Protein AF-A0A377LUH1-F1 (afdb_monomer)

Radius of gyration: 14.15 Å; Cα contacts (8 Å, |Δi|>4): 157; chains: 1; bounding box: 33×34×39 Å

Organism: Enterobacter cloacae (NCBI:txid550)

Structure (mmCIF, N/CA/C/O backbone):
data_AF-A0A377LUH1-F1
#
_entry.id   AF-A0A377LUH1-F1
#
loop_
_atom_site.group_PDB
_atom_site.id
_atom_site.type_symbol
_atom_site.label_atom_id
_atom_site.label_alt_id
_atom_site.label_comp_id
_atom_site.label_asym_id
_atom_site.label_entity_id
_atom_site.label_seq_id
_atom_site.pdbx_PDB_ins_code
_atom_site.Cartn_x
_atom_site.Cartn_y
_atom_site.Cartn_z
_atom_site.occupancy
_atom_site.B_iso_or_equiv
_atom_site.auth_seq_id
_atom_site.auth_comp_id
_atom_site.auth_asym_id
_atom_site.auth_atom_id
_atom_site.pdbx_PDB_model_num
ATOM 1 N N . MET A 1 1 ? 18.093 1.876 -8.374 1.00 45.31 1 MET A N 1
ATOM 2 C CA . MET A 1 1 ? 16.785 2.394 -8.830 1.00 45.31 1 MET A CA 1
ATOM 3 C C . MET A 1 1 ? 15.750 2.133 -7.741 1.00 45.31 1 MET A C 1
ATOM 5 O O . MET A 1 1 ? 15.310 1.004 -7.613 1.00 45.31 1 MET A O 1
ATOM 9 N N . GLY A 1 2 ? 15.453 3.128 -6.904 1.00 47.16 2 GLY A N 1
ATOM 10 C CA . GLY A 1 2 ? 14.548 3.013 -5.742 1.00 47.16 2 GLY A CA 1
ATOM 11 C C . GLY A 1 2 ? 13.393 4.036 -5.708 1.00 47.16 2 GLY A C 1
ATOM 12 O O . GLY A 1 2 ? 12.335 3.696 -5.199 1.00 47.16 2 GLY A O 1
ATOM 13 N N . PRO A 1 3 ? 13.521 5.244 -6.301 1.00 53.16 3 PRO A N 1
ATOM 14 C CA . PRO A 1 3 ? 12.412 6.214 -6.388 1.00 53.16 3 PRO A CA 1
ATOM 15 C C . PRO A 1 3 ? 11.512 6.059 -7.627 1.00 53.16 3 PRO A C 1
ATOM 17 O O . PRO A 1 3 ? 10.375 6.524 -7.633 1.00 53.16 3 PRO A O 1
ATOM 20 N N . ALA A 1 4 ? 12.020 5.431 -8.694 1.00 63.03 4 ALA A N 1
ATOM 21 C CA . ALA A 1 4 ? 11.375 5.431 -10.011 1.00 63.03 4 ALA A CA 1
ATOM 22 C C . ALA A 1 4 ? 10.105 4.564 -10.093 1.00 63.03 4 ALA A C 1
ATOM 24 O O . ALA A 1 4 ? 9.322 4.746 -11.014 1.00 63.03 4 ALA A O 1
ATOM 25 N N . THR A 1 5 ? 9.887 3.643 -9.152 1.00 74.75 5 THR A N 1
ATOM 26 C CA . THR A 1 5 ? 8.683 2.793 -9.081 1.00 74.75 5 THR A CA 1
ATOM 27 C C . THR A 1 5 ? 7.551 3.450 -8.295 1.00 74.75 5 THR A C 1
ATOM 29 O O . THR A 1 5 ? 6.384 3.298 -8.649 1.00 74.75 5 THR A O 1
ATOM 32 N N . CYS A 1 6 ? 7.885 4.228 -7.259 1.00 80.88 6 CYS A N 1
ATOM 33 C CA . CYS A 1 6 ? 6.900 4.866 -6.385 1.00 80.88 6 CYS A CA 1
ATOM 34 C C . CYS A 1 6 ? 6.073 5.911 -7.140 1.00 80.88 6 CYS A C 1
ATOM 36 O O . CYS A 1 6 ? 4.850 5.926 -7.034 1.00 80.88 6 CYS A O 1
ATOM 38 N N . VAL A 1 7 ? 6.738 6.768 -7.925 1.00 85.81 7 VAL A N 1
ATOM 39 C CA . VAL A 1 7 ? 6.088 7.898 -8.610 1.00 85.81 7 VAL A CA 1
ATOM 40 C C . VAL A 1 7 ? 5.051 7.437 -9.644 1.00 85.81 7 VAL A C 1
ATOM 42 O O . VAL A 1 7 ? 3.917 7.909 -9.565 1.00 85.81 7 VAL A O 1
ATOM 45 N N . PRO A 1 8 ? 5.352 6.507 -10.570 1.00 88.19 8 PRO A N 1
ATOM 46 C CA . PRO A 1 8 ? 4.380 6.089 -11.574 1.00 88.19 8 PRO A CA 1
ATOM 47 C C . PRO A 1 8 ? 3.210 5.304 -10.979 1.00 88.19 8 PRO A C 1
ATOM 49 O O . PRO A 1 8 ? 2.066 5.519 -11.377 1.00 88.19 8 PRO A O 1
ATOM 52 N N . LEU A 1 9 ? 3.472 4.437 -9.991 1.00 88.56 9 LEU A N 1
ATOM 53 C CA . LEU A 1 9 ? 2.416 3.690 -9.306 1.00 88.56 9 LEU A CA 1
ATOM 54 C C . LEU A 1 9 ? 1.493 4.633 -8.521 1.00 88.56 9 LEU A C 1
ATOM 56 O O . LEU A 1 9 ? 0.272 4.507 -8.596 1.00 88.56 9 LEU A O 1
ATOM 60 N N . TYR A 1 10 ? 2.066 5.626 -7.831 1.00 91.50 10 TYR A N 1
ATOM 61 C CA . TYR A 1 10 ? 1.297 6.678 -7.170 1.00 91.50 10 TYR A CA 1
ATOM 62 C C . TYR A 1 10 ? 0.449 7.473 -8.163 1.00 91.50 10 TYR A C 1
ATOM 64 O O . TYR A 1 10 ? -0.741 7.639 -7.930 1.00 91.50 10 TYR A O 1
ATOM 72 N N . GLN A 1 11 ? 1.023 7.935 -9.278 1.00 91.81 11 GLN A N 1
ATOM 73 C CA . GLN A 1 11 ? 0.292 8.720 -10.277 1.00 91.81 11 GLN A CA 1
ATOM 74 C C . GLN A 1 11 ? -0.884 7.940 -10.880 1.00 91.81 11 GLN A C 1
ATOM 76 O O . GLN A 1 11 ? -1.979 8.488 -10.985 1.00 91.81 11 GLN A O 1
ATOM 81 N N . GLN A 1 12 ? -0.683 6.662 -11.220 1.00 91.75 12 GLN A N 1
ATOM 82 C CA . GLN A 1 12 ? -1.742 5.800 -11.758 1.00 91.75 12 GLN A CA 1
ATOM 83 C C . GLN A 1 12 ? -2.865 5.580 -10.743 1.00 91.75 12 GLN A C 1
ATOM 85 O O . GLN A 1 12 ? -4.037 5.739 -11.074 1.00 91.75 12 GLN A O 1
ATOM 90 N N . LEU A 1 13 ? -2.518 5.278 -9.491 1.00 92.38 13 LEU A N 1
ATOM 91 C CA . LEU A 1 13 ? -3.514 5.086 -8.441 1.00 92.38 13 LEU A CA 1
ATOM 92 C C . LEU A 1 13 ? -4.232 6.383 -8.078 1.00 92.38 13 LEU A C 1
ATOM 94 O O . LEU A 1 13 ? -5.439 6.363 -7.884 1.00 92.38 13 LEU A O 1
ATOM 98 N N . LYS A 1 14 ? -3.525 7.513 -8.017 1.00 93.31 14 LYS A N 1
ATOM 99 C CA . LYS A 1 14 ? -4.097 8.817 -7.665 1.00 93.31 14 LYS A CA 1
ATOM 100 C C . LYS A 1 14 ? -5.082 9.326 -8.717 1.00 93.31 14 LYS A C 1
ATOM 102 O O . LYS A 1 14 ? -6.041 10.003 -8.356 1.00 93.31 14 LYS A O 1
ATOM 107 N N . ALA A 1 15 ? -4.845 9.006 -9.992 1.00 92.75 15 ALA A N 1
ATOM 108 C CA . ALA A 1 15 ? -5.739 9.365 -11.089 1.00 92.75 15 ALA A CA 1
ATOM 109 C C . ALA A 1 15 ? -7.116 8.691 -10.965 1.00 92.75 15 ALA A C 1
ATOM 111 O O . ALA A 1 15 ? -8.126 9.295 -11.315 1.00 92.75 15 ALA A O 1
ATOM 112 N N . GLU A 1 16 ? -7.160 7.465 -10.444 1.00 91.06 16 GLU A N 1
ATOM 113 C CA . GLU A 1 16 ? -8.398 6.691 -10.287 1.00 91.06 16 GLU A CA 1
ATOM 114 C C . GLU A 1 16 ? -9.000 6.809 -8.881 1.00 91.06 16 GLU A C 1
ATOM 116 O O . GLU A 1 16 ? -10.219 6.825 -8.714 1.00 91.06 16 GLU A O 1
ATOM 121 N N . PHE A 1 17 ? -8.139 6.934 -7.872 1.00 93.06 17 PHE A N 1
ATOM 122 C CA . PHE A 1 17 ? -8.475 7.001 -6.455 1.00 93.06 17 PHE A CA 1
ATOM 123 C C . PHE A 1 17 ? -7.801 8.219 -5.810 1.00 93.06 17 PHE A C 1
ATOM 125 O O . PHE A 1 17 ? -6.705 8.114 -5.241 1.00 93.06 17 PHE A O 1
ATOM 132 N N . PRO A 1 18 ? -8.453 9.396 -5.847 1.00 92.56 18 PRO A N 1
ATOM 133 C CA . PRO A 1 18 ? -7.954 10.611 -5.205 1.00 92.56 18 PRO A CA 1
ATOM 134 C C . PRO A 1 18 ? -7.682 10.457 -3.698 1.00 92.56 18 PRO A C 1
ATOM 136 O O . PRO A 1 18 ? -6.935 11.248 -3.115 1.00 92.56 18 PRO A O 1
ATOM 139 N N . GLU A 1 19 ? -8.263 9.447 -3.054 1.00 93.88 19 GLU A N 1
ATOM 140 C CA . GLU A 1 19 ? -8.108 9.108 -1.640 1.00 93.88 19 GLU A CA 1
ATOM 141 C C . GLU A 1 19 ? -6.713 8.581 -1.284 1.00 93.88 19 GLU A C 1
ATOM 143 O O . GLU A 1 19 ? -6.300 8.717 -0.128 1.00 93.88 19 GLU A O 1
ATOM 148 N N . VAL A 1 20 ? -5.975 8.032 -2.257 1.00 94.50 20 VAL A N 1
ATOM 149 C CA . VAL A 1 20 ? -4.604 7.538 -2.065 1.00 94.50 20 VAL A CA 1
ATOM 150 C C . VAL A 1 20 ? -3.698 8.708 -1.695 1.00 94.50 20 VAL A C 1
ATOM 152 O O . VAL A 1 20 ? -3.567 9.670 -2.450 1.00 94.50 20 VAL A O 1
ATOM 155 N N . GLN A 1 21 ? -3.086 8.659 -0.515 1.00 93.44 21 GLN A N 1
ATOM 156 C CA . GLN A 1 21 ? -2.231 9.734 -0.007 1.00 93.44 21 GLN A CA 1
ATOM 157 C C . GLN A 1 21 ? -0.777 9.531 -0.415 1.00 93.44 21 GLN A C 1
ATOM 159 O O . GLN A 1 21 ? -0.122 10.478 -0.843 1.00 93.44 21 GLN A O 1
ATOM 164 N N . ALA A 1 22 ? -0.287 8.297 -0.318 1.00 93.44 22 ALA A N 1
ATOM 165 C CA . ALA A 1 22 ? 1.103 7.974 -0.596 1.00 93.44 22 ALA A CA 1
ATOM 166 C C . ALA A 1 22 ? 1.271 6.496 -0.964 1.00 93.44 22 ALA A C 1
ATOM 168 O O . ALA A 1 22 ? 0.490 5.641 -0.544 1.00 93.44 22 ALA A O 1
ATOM 169 N N . VAL A 1 23 ? 2.311 6.206 -1.746 1.00 93.19 23 VAL A N 1
ATOM 170 C CA . VAL A 1 23 ? 2.694 4.853 -2.162 1.00 93.19 23 VAL A CA 1
ATOM 171 C C . VAL A 1 23 ? 4.199 4.699 -1.981 1.00 93.19 23 VAL A C 1
ATOM 173 O O . VAL A 1 23 ? 4.978 5.443 -2.576 1.00 93.19 23 VAL A O 1
ATOM 176 N N . ASN A 1 24 ? 4.600 3.709 -1.192 1.00 93.25 24 ASN A N 1
ATOM 177 C CA . ASN A 1 24 ? 5.978 3.268 -1.058 1.00 93.25 24 ASN A CA 1
ATOM 178 C C . ASN A 1 24 ? 6.143 1.917 -1.765 1.00 93.25 24 ASN A C 1
ATOM 180 O O . ASN A 1 24 ? 5.570 0.921 -1.344 1.00 93.25 24 ASN A O 1
ATOM 184 N N . ALA A 1 25 ? 6.945 1.884 -2.826 1.00 89.94 25 ALA A N 1
ATOM 185 C CA . ALA A 1 25 ? 7.317 0.677 -3.567 1.00 89.94 25 ALA A CA 1
ATOM 186 C C . ALA A 1 25 ? 8.850 0.528 -3.647 1.00 89.94 25 ALA A C 1
ATOM 188 O O . ALA A 1 25 ? 9.402 0.152 -4.684 1.00 89.94 25 ALA A O 1
ATOM 189 N N . MET A 1 26 ? 9.556 0.899 -2.571 1.00 85.25 26 MET A N 1
ATOM 190 C CA . MET A 1 26 ? 11.024 0.901 -2.514 1.00 85.25 26 MET A CA 1
ATOM 191 C C . MET A 1 26 ? 11.618 -0.465 -2.144 1.00 85.25 26 MET A C 1
ATOM 193 O O . MET A 1 26 ? 12.806 -0.705 -2.366 1.00 85.25 26 MET A O 1
ATOM 197 N N . TYR A 1 27 ? 10.814 -1.364 -1.574 1.00 83.88 27 TYR A N 1
ATOM 198 C CA . TYR A 1 27 ? 11.285 -2.647 -1.063 1.00 83.88 27 TYR A CA 1
ATOM 199 C C . TYR A 1 27 ? 11.431 -3.673 -2.180 1.00 83.88 27 TYR A C 1
ATOM 201 O O . TYR A 1 27 ? 10.499 -3.906 -2.951 1.00 83.88 27 TYR A O 1
ATOM 209 N N . THR A 1 28 ? 12.615 -4.287 -2.245 1.00 83.06 28 THR A N 1
ATOM 210 C CA . THR A 1 28 ? 12.941 -5.395 -3.156 1.00 83.06 28 THR A CA 1
ATOM 211 C C . THR A 1 28 ? 12.471 -5.116 -4.584 1.00 83.06 28 THR A C 1
ATOM 213 O O . THR A 1 28 ? 11.711 -5.880 -5.161 1.00 83.06 28 THR A O 1
ATOM 216 N N . HIS A 1 29 ? 12.870 -3.970 -5.139 1.00 78.12 29 HIS A N 1
ATOM 217 C CA . HIS A 1 29 ? 12.528 -3.563 -6.509 1.00 78.12 29 HIS A CA 1
ATOM 218 C C . HIS A 1 29 ? 11.019 -3.409 -6.798 1.00 78.12 29 HIS A C 1
ATOM 220 O O . HIS A 1 29 ? 10.605 -3.509 -7.948 1.00 78.12 29 HIS A O 1
ATOM 226 N N . GLY A 1 30 ? 10.202 -3.132 -5.777 1.00 82.62 30 GLY A N 1
ATOM 227 C CA . GLY A 1 30 ? 8.759 -2.921 -5.918 1.00 82.62 30 GLY A CA 1
ATOM 228 C C . GLY A 1 30 ? 7.913 -4.167 -5.665 1.00 82.62 30 GLY A C 1
ATOM 229 O O . GLY A 1 30 ? 6.689 -4.065 -5.700 1.00 82.62 30 GLY A O 1
ATOM 230 N N . LEU A 1 31 ? 8.526 -5.317 -5.345 1.00 87.44 31 LEU A N 1
ATOM 231 C CA . LEU A 1 31 ? 7.788 -6.542 -5.006 1.00 87.44 31 LEU A CA 1
ATOM 232 C C . LEU A 1 31 ? 6.795 -6.336 -3.853 1.00 87.44 31 LEU A C 1
ATOM 234 O O . LEU A 1 31 ? 5.750 -6.986 -3.815 1.00 87.44 31 LEU A O 1
ATOM 238 N N . LEU A 1 32 ? 7.110 -5.426 -2.931 1.00 91.06 32 LEU A N 1
ATOM 239 C CA . LEU A 1 32 ? 6.219 -4.995 -1.862 1.00 91.06 32 LEU A CA 1
ATOM 240 C C . LEU A 1 32 ? 5.864 -3.516 -2.042 1.00 91.06 32 LEU A C 1
ATOM 242 O O . LEU A 1 32 ? 6.746 -2.654 -2.025 1.00 91.06 32 LEU A O 1
ATOM 246 N N . ALA A 1 33 ? 4.566 -3.238 -2.144 1.00 93.31 33 ALA A N 1
ATOM 247 C CA . ALA A 1 33 ? 4.014 -1.892 -2.104 1.00 93.31 33 ALA A CA 1
ATOM 248 C C . ALA A 1 33 ? 3.290 -1.644 -0.772 1.00 93.31 33 ALA A C 1
ATOM 250 O O . ALA A 1 33 ? 2.522 -2.480 -0.305 1.00 93.31 33 ALA A O 1
ATOM 251 N N . ILE A 1 34 ? 3.504 -0.481 -0.169 1.00 95.62 34 ILE A N 1
ATOM 252 C CA . ILE A 1 34 ? 2.781 0.000 1.010 1.00 95.62 34 ILE A CA 1
ATOM 253 C C . ILE A 1 34 ? 2.015 1.246 0.581 1.00 95.62 34 ILE A C 1
ATOM 255 O O . ILE A 1 34 ? 2.612 2.206 0.092 1.00 95.62 34 ILE A O 1
ATOM 259 N N . ILE A 1 35 ? 0.695 1.228 0.720 1.00 95.38 35 ILE A N 1
ATOM 260 C CA . ILE A 1 35 ? -0.189 2.263 0.182 1.00 95.38 35 ILE A CA 1
ATOM 261 C C . ILE A 1 35 ? -1.007 2.847 1.321 1.00 95.38 35 ILE A C 1
ATOM 263 O O . ILE A 1 35 ? -1.778 2.134 1.960 1.00 95.38 35 ILE A O 1
ATOM 267 N N . SER A 1 36 ? -0.866 4.152 1.535 1.00 96.06 36 SER A N 1
ATOM 268 C CA . SER A 1 36 ? -1.702 4.903 2.467 1.00 96.06 36 SER A CA 1
ATOM 269 C C . SER A 1 36 ? -2.919 5.463 1.738 1.00 96.06 36 SER A C 1
ATOM 271 O O . SER A 1 36 ? -2.790 6.100 0.685 1.00 96.06 36 SER A O 1
ATOM 273 N N . THR A 1 37 ? -4.114 5.216 2.273 1.00 94.75 37 THR A N 1
ATOM 274 C CA . THR A 1 37 ? -5.373 5.651 1.661 1.00 94.75 37 THR A CA 1
ATOM 275 C C . THR A 1 37 ? -6.404 6.068 2.701 1.00 94.75 37 THR A C 1
ATOM 277 O O . THR A 1 37 ? -6.482 5.483 3.777 1.00 94.75 37 THR A O 1
ATOM 280 N N . LYS A 1 38 ? -7.229 7.064 2.358 1.00 92.38 38 LYS A N 1
ATOM 281 C CA . LYS A 1 38 ? -8.377 7.459 3.182 1.00 92.38 38 LYS A CA 1
ATOM 282 C C . LYS A 1 38 ? -9.515 6.455 3.040 1.00 92.38 38 LYS A C 1
ATOM 284 O O . LYS A 1 38 ? -9.853 6.022 1.936 1.00 92.38 38 LYS A O 1
ATOM 289 N N . LYS A 1 39 ? -10.170 6.127 4.153 1.00 80.56 39 LYS A N 1
ATOM 290 C CA . LYS A 1 39 ? -11.350 5.249 4.151 1.00 80.56 39 LYS A CA 1
ATOM 291 C C . LYS A 1 39 ? -12.553 5.962 3.534 1.00 80.56 39 LYS A C 1
ATOM 293 O O . LYS A 1 39 ? -12.952 7.023 4.002 1.00 80.56 39 LYS A O 1
ATOM 298 N N . ARG A 1 40 ? -13.168 5.344 2.519 1.00 73.38 40 ARG A N 1
ATOM 299 C CA . ARG A 1 40 ? -14.424 5.829 1.913 1.00 73.38 40 ARG A CA 1
ATOM 300 C C . ARG A 1 40 ? -15.623 4.933 2.220 1.00 73.38 40 ARG A C 1
ATOM 302 O O . ARG A 1 40 ? -16.689 5.430 2.557 1.00 73.38 40 ARG A O 1
ATOM 309 N N . TYR A 1 41 ? -15.447 3.620 2.108 1.00 79.38 41 TYR A N 1
ATOM 310 C CA . TYR A 1 41 ? -16.449 2.597 2.421 1.00 79.38 41 TYR A CA 1
ATOM 311 C C . TYR A 1 41 ? -15.762 1.244 2.662 1.00 79.38 41 TYR A C 1
ATOM 313 O O . TYR A 1 41 ? -14.584 1.062 2.333 1.00 79.38 41 TYR A O 1
ATOM 321 N N . GLY A 1 42 ? -16.485 0.290 3.253 1.00 80.75 42 GLY A N 1
ATOM 322 C CA . GLY A 1 42 ? -15.968 -1.057 3.511 1.00 80.75 42 GLY A CA 1
ATOM 323 C C . GLY A 1 42 ? -15.489 -1.738 2.225 1.00 80.75 42 GLY A C 1
ATOM 324 O O . GLY A 1 42 ? -16.196 -1.745 1.223 1.00 80.75 42 GLY A O 1
ATOM 325 N N . GLY A 1 43 ? -14.272 -2.287 2.237 1.00 83.88 43 GLY A N 1
ATOM 326 C CA . GLY A 1 43 ? -13.669 -2.939 1.067 1.00 83.88 43 GLY A CA 1
ATOM 327 C C . GLY A 1 43 ? -12.909 -2.010 0.114 1.00 83.88 43 GLY A C 1
ATOM 328 O O . GLY A 1 43 ? -12.221 -2.509 -0.775 1.00 83.88 43 GLY A O 1
ATOM 329 N N . PHE A 1 44 ? -12.931 -0.688 0.324 1.00 89.44 44 PHE A N 1
ATOM 330 C CA . PHE A 1 44 ? -12.197 0.262 -0.522 1.00 89.44 44 PHE A CA 1
ATOM 331 C C . PHE A 1 44 ? -10.686 -0.021 -0.563 1.00 89.44 44 PHE A C 1
ATOM 333 O O . PHE A 1 44 ? -10.094 -0.067 -1.638 1.00 89.44 44 PHE A O 1
ATOM 340 N N . ALA A 1 45 ? -10.073 -0.319 0.587 1.00 91.06 45 ALA A N 1
ATOM 341 C CA . ALA A 1 45 ? -8.656 -0.680 0.655 1.00 91.06 45 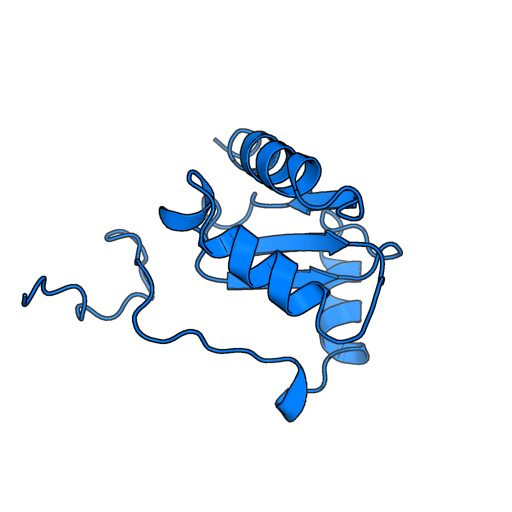ALA A CA 1
ATOM 342 C C . ALA A 1 45 ? -8.319 -1.911 -0.209 1.00 91.06 45 ALA A C 1
ATOM 344 O O . ALA A 1 45 ? -7.281 -1.939 -0.866 1.00 91.06 45 ALA A O 1
ATOM 345 N N . ARG A 1 46 ? -9.223 -2.899 -0.281 1.00 90.81 46 ARG A N 1
ATOM 346 C CA . ARG A 1 46 ? -9.045 -4.086 -1.133 1.00 90.81 46 ARG A CA 1
ATOM 347 C C . ARG A 1 46 ? -9.131 -3.731 -2.613 1.00 90.81 46 ARG A C 1
ATOM 349 O O . ARG A 1 46 ? -8.325 -4.225 -3.391 1.00 90.81 46 ARG A O 1
ATOM 356 N N . ALA A 1 47 ? -10.071 -2.864 -2.991 1.00 91.88 47 ALA A N 1
ATOM 357 C CA . ALA A 1 47 ? -10.203 -2.394 -4.368 1.00 91.88 47 ALA A CA 1
ATOM 358 C C . ALA A 1 47 ? -8.944 -1.640 -4.827 1.00 91.88 47 ALA A C 1
ATOM 360 O O . ALA A 1 47 ? -8.407 -1.938 -5.892 1.00 91.88 47 ALA A O 1
ATOM 361 N N . VAL A 1 48 ? -8.423 -0.733 -3.993 1.00 93.38 48 VAL A N 1
ATOM 362 C CA . VAL A 1 48 ? -7.175 -0.003 -4.273 1.00 93.38 48 VAL A CA 1
ATOM 363 C C . VAL A 1 48 ? -5.983 -0.961 -4.355 1.00 93.38 48 VAL A C 1
ATOM 365 O O . VAL A 1 48 ? -5.194 -0.863 -5.292 1.00 93.38 48 VAL A O 1
ATOM 368 N N . GLY A 1 49 ? -5.864 -1.917 -3.429 1.00 93.00 49 GLY A N 1
ATOM 369 C CA . GLY A 1 49 ? -4.784 -2.908 -3.442 1.00 93.00 49 GLY A CA 1
ATOM 370 C C . GLY A 1 49 ? -4.815 -3.819 -4.673 1.00 93.00 49 GLY A C 1
ATOM 371 O O . GLY A 1 49 ? -3.785 -4.035 -5.312 1.00 93.00 49 GLY A O 1
ATOM 372 N N . LEU A 1 50 ? -6.001 -4.291 -5.071 1.00 92.31 50 LEU A N 1
ATOM 373 C CA . LEU A 1 50 ? -6.185 -5.053 -6.308 1.00 92.31 50 LEU A CA 1
ATOM 374 C C . LEU A 1 50 ? -5.853 -4.206 -7.539 1.00 92.31 50 LEU A C 1
ATOM 376 O O . LEU A 1 50 ? -5.203 -4.688 -8.471 1.00 92.31 50 LEU A O 1
ATOM 380 N N . ARG A 1 51 ? -6.253 -2.929 -7.543 1.00 92.56 51 ARG A N 1
ATOM 381 C CA . ARG A 1 51 ? -5.887 -2.031 -8.634 1.00 92.56 51 ARG A CA 1
ATOM 382 C C . ARG A 1 51 ? -4.379 -1.857 -8.716 1.00 92.56 51 ARG A C 1
ATOM 384 O O . ARG A 1 51 ? -3.842 -1.954 -9.812 1.00 92.56 51 ARG A O 1
ATOM 391 N N . ALA A 1 52 ? -3.695 -1.669 -7.588 1.00 91.81 52 ALA A N 1
ATOM 392 C CA . ALA A 1 52 ? -2.244 -1.524 -7.547 1.00 91.81 52 ALA A CA 1
ATOM 393 C C . ALA A 1 52 ? -1.543 -2.695 -8.251 1.00 91.81 52 ALA A C 1
ATOM 395 O O . ALA A 1 52 ? -0.700 -2.456 -9.112 1.00 91.81 52 ALA A O 1
ATOM 396 N N . MET A 1 53 ? -1.981 -3.932 -7.989 1.00 90.25 53 MET A N 1
ATOM 397 C CA . MET A 1 53 ? -1.464 -5.156 -8.623 1.00 90.25 53 MET A CA 1
ATOM 398 C C . MET A 1 53 ? -1.839 -5.322 -10.109 1.00 90.25 53 MET A C 1
ATOM 400 O O . MET A 1 53 ? -1.248 -6.146 -10.798 1.00 90.25 53 MET A O 1
ATOM 404 N N . THR A 1 54 ? -2.801 -4.554 -10.627 1.00 89.69 54 THR A N 1
ATOM 405 C CA . THR A 1 54 ? -3.271 -4.623 -12.029 1.00 89.69 54 THR A CA 1
ATOM 406 C C . THR A 1 54 ? -2.974 -3.354 -12.829 1.00 89.69 54 THR A C 1
ATOM 408 O O . THR A 1 54 ? -3.358 -3.232 -13.995 1.00 89.69 54 THR A O 1
ATOM 411 N N . THR A 1 55 ? -2.311 -2.369 -12.222 1.00 87.88 55 THR A N 1
ATOM 412 C CA . THR A 1 55 ? -1.823 -1.190 -12.943 1.00 87.88 55 THR A CA 1
ATOM 413 C C . THR A 1 55 ? -0.744 -1.587 -13.956 1.00 87.88 55 THR A C 1
ATOM 415 O O . THR A 1 55 ? -0.017 -2.549 -13.709 1.00 87.88 55 THR A O 1
ATOM 418 N N . PRO A 1 56 ? -0.575 -0.852 -15.074 1.00 83.94 56 PRO A N 1
ATOM 419 C CA . PRO A 1 56 ? 0.482 -1.148 -16.042 1.00 83.94 56 PRO A CA 1
ATOM 420 C C . PRO A 1 56 ? 1.878 -1.227 -15.415 1.00 83.94 56 PRO A C 1
ATOM 422 O O . PRO A 1 56 ? 2.695 -2.037 -15.841 1.00 83.94 56 PRO A O 1
ATOM 425 N N . HIS A 1 57 ? 2.149 -0.414 -14.386 1.00 82.44 57 HIS A N 1
ATOM 426 C CA . HIS A 1 57 ? 3.400 -0.517 -13.643 1.00 82.44 57 HIS A CA 1
ATOM 427 C C . HIS A 1 57 ? 3.384 -1.655 -12.622 1.00 82.44 57 HIS A C 1
ATOM 429 O O . HIS A 1 57 ? 4.358 -2.393 -12.548 1.00 82.44 57 HIS A O 1
ATOM 435 N N . GLY A 1 58 ? 2.307 -1.833 -11.859 1.00 80.75 58 GLY A N 1
ATOM 436 C CA . GLY A 1 58 ? 2.263 -2.837 -10.799 1.00 80.75 58 GLY A CA 1
ATOM 437 C C . GLY A 1 58 ? 2.202 -4.286 -11.287 1.00 80.75 58 GLY A C 1
ATOM 438 O O . GLY A 1 58 ? 2.798 -5.149 -10.651 1.00 80.75 58 GLY A O 1
ATOM 439 N N . LEU A 1 59 ? 1.582 -4.548 -12.442 1.00 82.62 59 LEU A N 1
ATOM 440 C CA . LEU A 1 59 ? 1.411 -5.893 -13.015 1.00 82.62 59 LEU A CA 1
ATOM 441 C C . LEU A 1 59 ? 2.740 -6.638 -13.236 1.00 82.62 59 LEU A C 1
ATOM 443 O O . LEU A 1 59 ? 2.780 -7.868 -13.223 1.00 82.62 59 LEU A O 1
ATOM 447 N N . GLY A 1 60 ? 3.825 -5.892 -13.459 1.00 76.69 60 GLY A N 1
ATOM 448 C CA . GLY A 1 60 ? 5.142 -6.459 -13.734 1.00 76.69 60 GLY A CA 1
ATOM 449 C C . GL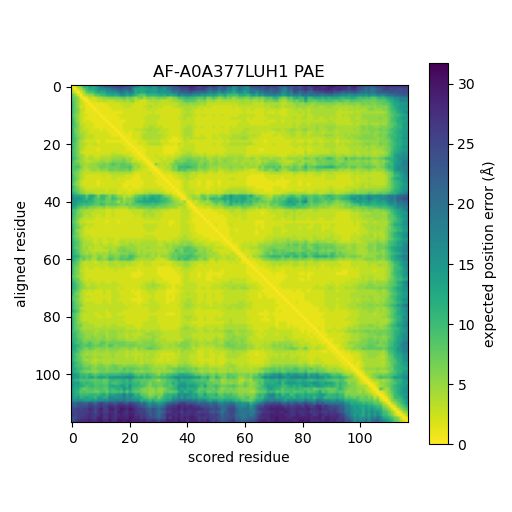Y A 1 60 ? 5.935 -6.867 -12.493 1.00 76.69 60 GLY A C 1
ATOM 450 O O . GLY A 1 60 ? 6.899 -7.612 -12.635 1.00 76.69 60 GLY A O 1
ATOM 451 N N . TYR A 1 61 ? 5.590 -6.376 -11.297 1.00 81.75 61 TYR A N 1
ATOM 452 C CA . TYR A 1 61 ? 6.428 -6.604 -10.114 1.00 81.75 61 TYR A CA 1
ATOM 453 C C . TYR A 1 61 ? 5.696 -6.635 -8.768 1.00 81.75 61 TYR A C 1
ATOM 455 O O . TYR A 1 61 ? 6.202 -7.268 -7.852 1.00 81.75 61 TYR A O 1
ATOM 463 N N . VAL A 1 62 ? 4.543 -5.984 -8.584 1.00 88.06 62 VAL A N 1
ATOM 464 C CA . VAL A 1 62 ? 3.901 -5.899 -7.261 1.00 88.06 62 VAL A CA 1
ATOM 465 C C . VAL A 1 62 ? 3.331 -7.261 -6.879 1.00 88.06 62 VAL A C 1
ATOM 467 O O . VAL A 1 62 ? 2.285 -7.675 -7.370 1.00 88.06 62 VAL A O 1
ATOM 470 N N . LYS A 1 63 ? 4.018 -7.943 -5.964 1.00 88.38 63 LYS A N 1
ATOM 471 C CA . LYS A 1 63 ? 3.626 -9.251 -5.431 1.00 88.38 63 LYS A CA 1
ATOM 472 C C . LYS A 1 63 ? 2.744 -9.117 -4.197 1.00 88.38 63 LYS A C 1
ATOM 474 O O . LYS A 1 63 ? 1.819 -9.898 -3.999 1.00 88.38 63 LYS A O 1
ATOM 479 N N . MET A 1 64 ? 3.070 -8.160 -3.335 1.00 91.81 64 MET A N 1
ATOM 480 C CA . MET A 1 64 ? 2.387 -7.931 -2.067 1.00 91.81 64 MET A CA 1
ATOM 481 C C . MET A 1 64 ? 2.033 -6.458 -1.923 1.00 91.81 64 MET A C 1
ATOM 483 O O . MET A 1 64 ? 2.830 -5.580 -2.258 1.00 91.81 64 MET A O 1
ATOM 487 N N . VAL A 1 65 ? 0.849 -6.196 -1.373 1.00 94.25 65 VAL A N 1
ATOM 488 C CA . VAL A 1 65 ? 0.386 -4.847 -1.054 1.00 94.25 65 VAL A CA 1
ATOM 489 C C . VAL A 1 65 ? -0.032 -4.795 0.407 1.00 94.25 65 VAL A C 1
ATOM 491 O O . VAL A 1 65 ? -0.878 -5.574 0.839 1.00 94.25 65 VAL A O 1
ATOM 494 N N . ILE A 1 66 ? 0.537 -3.857 1.158 1.00 95.38 66 ILE A N 1
ATOM 495 C CA . ILE A 1 66 ? 0.095 -3.511 2.507 1.00 95.38 66 ILE A CA 1
ATOM 496 C C . ILE A 1 66 ? -0.697 -2.213 2.407 1.00 95.38 66 ILE A C 1
ATOM 498 O O . ILE A 1 66 ? -0.160 -1.170 2.037 1.00 95.38 66 ILE A O 1
ATOM 502 N N . MET A 1 67 ? -1.980 -2.281 2.741 1.00 95.25 67 MET A N 1
ATOM 503 C CA . MET A 1 67 ? -2.834 -1.102 2.824 1.00 95.25 67 MET A CA 1
ATOM 504 C C . MET A 1 67 ? -2.773 -0.544 4.240 1.00 95.25 67 MET A C 1
ATOM 506 O O . MET A 1 67 ? -3.003 -1.277 5.201 1.00 95.25 67 MET A O 1
ATOM 510 N N . VAL A 1 68 ? -2.478 0.746 4.362 1.00 95.38 68 VAL A N 1
ATOM 511 C CA . VAL A 1 68 ? -2.482 1.466 5.634 1.00 95.38 68 VAL A CA 1
ATOM 512 C C . VAL A 1 68 ? -3.431 2.659 5.570 1.00 95.38 68 VAL A C 1
ATOM 514 O O . VAL A 1 68 ? -3.771 3.163 4.496 1.00 95.38 68 VAL A O 1
ATOM 517 N N . ASP A 1 69 ? -3.876 3.079 6.744 1.00 94.06 69 ASP A N 1
ATOM 518 C CA . ASP A 1 69 ? -4.743 4.238 6.929 1.00 94.06 69 ASP A CA 1
ATOM 519 C C . ASP A 1 69 ? -3.988 5.549 6.620 1.00 94.06 69 ASP A C 1
ATOM 521 O O . ASP A 1 69 ? -2.757 5.582 6.521 1.00 94.06 69 ASP A O 1
ATOM 525 N N . GLU A 1 70 ? -4.718 6.654 6.465 1.00 93.88 70 GLU A N 1
ATOM 526 C CA . GLU A 1 70 ? -4.143 7.975 6.179 1.00 93.88 70 GLU A CA 1
ATOM 527 C C . GLU A 1 70 ? -3.283 8.558 7.313 1.00 93.88 70 GLU A C 1
ATOM 529 O O . GLU A 1 70 ? -2.545 9.515 7.083 1.00 93.88 70 GLU A O 1
ATOM 534 N N . ASP A 1 71 ? -3.386 8.002 8.524 1.00 93.75 71 ASP A N 1
ATOM 535 C CA . ASP A 1 71 ? -2.606 8.382 9.707 1.00 93.75 71 ASP A CA 1
ATOM 536 C C . ASP A 1 71 ? -1.249 7.661 9.797 1.00 93.75 71 ASP A C 1
ATOM 538 O O . ASP A 1 71 ? -0.437 7.990 10.661 1.00 93.75 71 ASP A O 1
ATOM 542 N N . VAL A 1 72 ? -0.989 6.697 8.907 1.00 95.31 72 VAL A N 1
ATOM 543 C CA . VAL A 1 72 ? 0.252 5.917 8.858 1.00 95.31 72 VAL A CA 1
ATOM 544 C C . VAL A 1 72 ? 1.088 6.353 7.663 1.00 95.31 72 VAL A C 1
ATOM 546 O O . VAL A 1 72 ? 0.659 6.243 6.512 1.00 95.31 72 VAL A O 1
ATOM 549 N N . ASP A 1 73 ? 2.319 6.785 7.927 1.00 94.38 73 ASP A N 1
ATOM 550 C CA . ASP A 1 73 ? 3.282 7.096 6.872 1.00 94.38 73 ASP A CA 1
ATOM 551 C C . ASP A 1 73 ? 3.845 5.796 6.255 1.00 94.38 73 ASP A C 1
ATOM 553 O O . ASP A 1 73 ? 4.537 5.041 6.948 1.00 94.38 73 ASP A O 1
ATOM 557 N N . PRO A 1 74 ? 3.616 5.518 4.954 1.00 94.00 74 PRO A N 1
ATOM 558 C CA . PRO A 1 74 ? 4.115 4.306 4.309 1.00 94.00 74 PRO A CA 1
ATOM 559 C C . PRO A 1 74 ? 5.646 4.279 4.168 1.00 94.00 74 PRO A C 1
ATOM 561 O O . PRO A 1 74 ? 6.201 3.219 3.876 1.00 94.00 74 PRO A O 1
ATOM 564 N N . PHE A 1 75 ? 6.348 5.399 4.370 1.00 93.75 75 PHE A N 1
ATOM 565 C CA . PHE A 1 75 ? 7.815 5.457 4.418 1.00 93.75 75 PHE A CA 1
ATOM 566 C C . PHE A 1 75 ? 8.377 5.195 5.827 1.00 93.75 75 PHE A C 1
ATOM 568 O O . PHE A 1 75 ? 9.574 4.939 5.974 1.00 93.75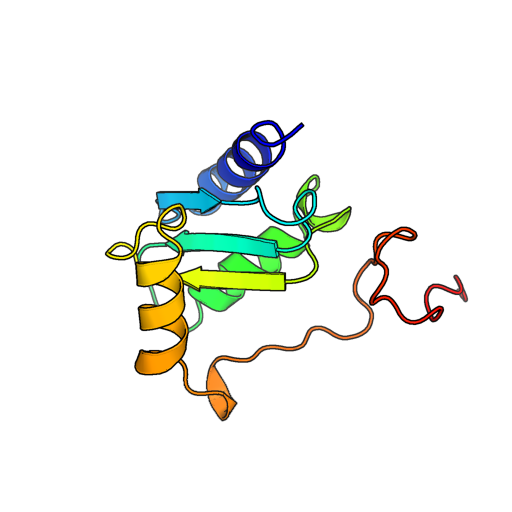 75 PHE A O 1
ATOM 575 N N . ASN A 1 76 ? 7.523 5.177 6.855 1.00 94.88 76 ASN A N 1
ATOM 576 C CA . ASN A 1 76 ? 7.888 4.884 8.236 1.00 94.88 76 ASN A CA 1
ATOM 577 C C . ASN A 1 76 ? 7.546 3.428 8.592 1.00 94.88 76 ASN A C 1
ATOM 579 O O . ASN A 1 76 ? 6.471 3.118 9.107 1.00 94.88 76 ASN A O 1
ATOM 583 N N . LEU A 1 77 ? 8.489 2.516 8.334 1.00 93.06 77 LEU A N 1
ATOM 584 C CA . LEU A 1 77 ? 8.292 1.082 8.569 1.00 93.06 77 LEU A CA 1
ATOM 585 C C . LEU A 1 77 ? 7.840 0.739 10.008 1.00 93.06 77 LEU A C 1
ATOM 587 O O . LEU A 1 77 ? 6.93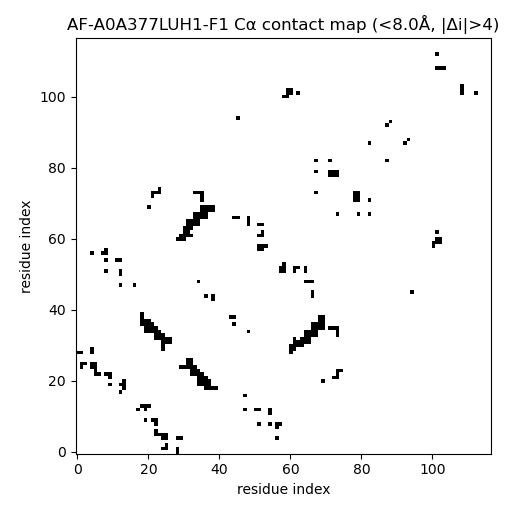2 -0.080 10.136 1.00 93.06 77 LEU A O 1
ATOM 591 N N . PRO A 1 78 ? 8.376 1.349 11.086 1.00 96.06 78 PRO A N 1
ATOM 592 C CA . PRO A 1 78 ? 7.836 1.161 12.434 1.00 96.06 78 PRO A CA 1
ATOM 593 C C . PRO A 1 78 ? 6.324 1.407 12.558 1.00 96.06 78 PRO A C 1
ATOM 595 O O . PRO A 1 78 ? 5.629 0.595 13.169 1.00 96.06 78 PRO A O 1
ATOM 598 N N . GLN A 1 79 ? 5.794 2.476 11.952 1.00 96.19 79 GLN A N 1
ATOM 599 C CA . GLN A 1 79 ? 4.350 2.743 11.972 1.00 96.19 79 GLN A CA 1
ATOM 600 C C . GLN A 1 79 ? 3.568 1.711 11.154 1.00 96.19 79 GLN A C 1
ATOM 602 O O . GLN A 1 79 ? 2.516 1.247 11.593 1.00 96.19 79 GLN A O 1
ATOM 607 N N . VAL A 1 80 ? 4.099 1.301 9.999 1.00 96.00 80 VAL A N 1
ATOM 608 C CA . VAL A 1 80 ? 3.484 0.261 9.160 1.00 96.00 80 VAL A CA 1
ATOM 609 C C . VAL A 1 80 ? 3.399 -1.067 9.910 1.00 96.00 80 VAL A C 1
ATOM 611 O O . VAL A 1 80 ? 2.353 -1.708 9.907 1.00 96.00 80 VAL A O 1
ATOM 614 N N . MET A 1 81 ? 4.467 -1.473 10.597 1.00 95.56 81 MET A N 1
ATOM 615 C CA . MET A 1 81 ? 4.487 -2.718 11.369 1.00 95.56 81 MET A CA 1
ATOM 616 C C . MET A 1 81 ? 3.571 -2.652 12.598 1.00 95.56 81 MET A C 1
ATOM 618 O O . MET A 1 81 ? 2.933 -3.649 12.947 1.00 95.56 81 MET A O 1
ATOM 622 N N . TRP A 1 82 ? 3.438 -1.482 13.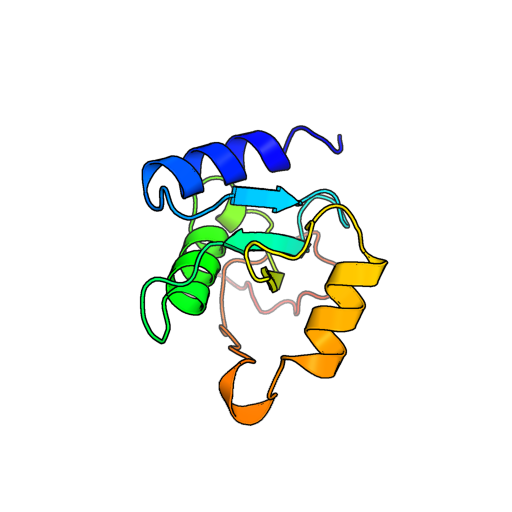228 1.00 96.19 82 TRP A N 1
ATOM 623 C CA . TRP A 1 82 ? 2.426 -1.267 14.262 1.00 96.19 82 TRP A CA 1
ATOM 624 C C . TRP A 1 82 ? 1.010 -1.424 13.696 1.00 96.19 82 TRP A C 1
ATOM 626 O O . TRP A 1 82 ? 0.206 -2.158 14.268 1.00 96.19 82 TRP A O 1
ATOM 636 N N . ALA A 1 83 ? 0.708 -0.812 12.549 1.00 94.62 83 ALA A N 1
ATOM 637 C CA . ALA A 1 83 ? -0.599 -0.937 11.908 1.00 94.62 83 ALA A CA 1
ATOM 638 C C . ALA A 1 83 ? -0.893 -2.392 11.508 1.00 94.62 83 ALA A C 1
ATOM 640 O O . ALA A 1 83 ? -1.978 -2.898 11.782 1.00 94.62 83 ALA A O 1
ATOM 641 N N . LEU A 1 84 ? 0.095 -3.094 10.946 1.00 93.50 84 LEU A N 1
ATOM 642 C CA . LEU A 1 84 ? -0.022 -4.500 10.564 1.00 93.50 84 LEU A CA 1
ATOM 643 C C . LEU A 1 84 ? -0.310 -5.406 11.770 1.00 93.50 84 LEU A C 1
ATOM 645 O O . LEU A 1 84 ? -1.117 -6.321 11.670 1.00 93.50 84 LEU A O 1
ATOM 649 N N . SER A 1 85 ? 0.335 -5.161 12.911 1.00 93.81 85 SER A N 1
ATOM 650 C CA . SER A 1 85 ? 0.176 -6.002 14.107 1.00 93.81 85 SER A CA 1
ATOM 651 C C . SER A 1 85 ? -1.067 -5.676 14.938 1.00 93.81 85 SER A C 1
ATOM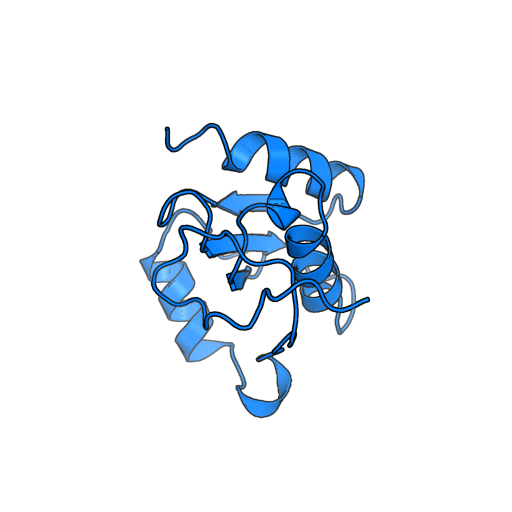 653 O O . SER A 1 85 ? -1.594 -6.564 15.602 1.00 93.81 85 SER A O 1
ATOM 655 N N . SER A 1 86 ? -1.541 -4.426 14.916 1.00 94.00 86 SER A N 1
ATOM 656 C CA . SER A 1 86 ? -2.645 -3.969 15.773 1.00 94.00 86 SER A CA 1
ATOM 657 C C . SER A 1 86 ? -3.991 -3.831 15.061 1.00 94.00 86 SER A C 1
ATOM 659 O O . SER A 1 86 ? -5.025 -3.934 15.718 1.00 94.00 86 SER A O 1
ATOM 661 N N . LYS A 1 87 ? -4.002 -3.593 13.741 1.00 91.38 87 LYS A N 1
ATOM 662 C CA . LYS A 1 87 ? -5.225 -3.284 12.979 1.00 91.38 87 LYS A CA 1
ATOM 663 C C . LYS A 1 87 ? -5.678 -4.409 12.035 1.00 91.38 87 LYS A C 1
ATOM 665 O O . LYS A 1 87 ? -6.777 -4.313 11.501 1.00 91.38 87 LYS A O 1
ATOM 670 N N . VAL A 1 88 ? -4.874 -5.454 11.816 1.00 92.62 88 VAL A N 1
ATOM 671 C CA . VAL A 1 88 ? -5.188 -6.534 10.859 1.00 92.62 88 VAL A CA 1
ATOM 672 C C . VAL A 1 88 ? -5.873 -7.705 11.552 1.00 92.62 88 VAL A C 1
ATOM 674 O O . VAL A 1 88 ? -5.319 -8.302 12.473 1.00 92.62 88 VAL A O 1
ATOM 677 N N . ASN A 1 89 ? -7.040 -8.103 11.045 1.00 91.94 89 ASN A N 1
ATOM 678 C CA . ASN A 1 89 ? -7.634 -9.402 11.333 1.00 91.94 89 ASN A CA 1
ATOM 679 C C . ASN A 1 89 ? -7.342 -10.369 10.169 1.00 91.94 89 ASN A C 1
ATOM 681 O O . ASN A 1 89 ? -7.952 -10.229 9.106 1.00 91.94 89 ASN A O 1
ATOM 685 N N . PRO A 1 90 ? -6.479 -11.390 10.343 1.00 88.12 90 PRO A N 1
ATOM 686 C CA . PRO A 1 90 ? -6.080 -12.284 9.254 1.00 88.12 90 PRO A CA 1
ATOM 687 C C . PRO A 1 90 ? -7.238 -12.988 8.537 1.00 88.12 90 PRO A C 1
ATOM 689 O O . PRO A 1 90 ? -7.134 -13.252 7.346 1.00 88.12 90 PRO A O 1
ATOM 692 N N . ALA A 1 91 ? -8.348 -13.273 9.226 1.00 88.69 91 ALA A N 1
ATOM 693 C CA . ALA A 1 91 ? -9.492 -13.958 8.620 1.00 88.69 91 ALA A CA 1
ATOM 694 C C . ALA A 1 91 ? -10.264 -13.078 7.621 1.00 88.69 91 ALA A C 1
ATOM 696 O O . ALA A 1 91 ? -10.928 -13.592 6.723 1.00 88.69 91 ALA A O 1
ATOM 697 N N . GLY A 1 92 ? -10.211 -11.756 7.800 1.00 86.19 92 GLY A N 1
ATOM 698 C CA . GLY A 1 92 ? -10.923 -10.800 6.959 1.00 86.19 92 GLY A CA 1
ATOM 699 C C . GLY A 1 92 ? -9.998 -10.043 6.019 1.00 86.19 92 GLY A C 1
ATOM 700 O O . GLY A 1 92 ? -10.320 -9.875 4.850 1.00 86.19 92 GLY A O 1
ATOM 701 N N . ASP A 1 93 ? -8.863 -9.572 6.517 1.00 89.50 93 ASP A N 1
ATOM 702 C CA . ASP A 1 93 ? -8.059 -8.550 5.847 1.00 89.50 93 ASP A CA 1
ATOM 703 C C . ASP A 1 93 ? -6.949 -9.128 4.967 1.00 89.50 93 ASP A C 1
ATOM 705 O O . ASP A 1 93 ? -6.446 -8.432 4.083 1.00 89.50 93 ASP A O 1
ATOM 709 N N . LEU A 1 94 ? -6.606 -10.408 5.146 1.00 92.00 94 LEU A N 1
ATOM 710 C CA . LEU A 1 94 ? -5.696 -11.113 4.252 1.00 92.00 94 LEU A CA 1
ATOM 711 C C . LEU A 1 94 ? -6.450 -11.573 3.001 1.00 92.00 94 LEU A C 1
ATOM 713 O O . LEU A 1 94 ? -7.316 -12.443 3.058 1.00 92.00 94 LEU A O 1
ATOM 717 N N . VAL A 1 95 ? -6.082 -11.013 1.851 1.00 91.69 95 VAL A N 1
ATOM 718 C CA . VAL A 1 95 ? -6.614 -11.422 0.549 1.00 91.69 95 VAL A CA 1
ATOM 719 C C . VAL A 1 95 ? -5.491 -12.046 -0.263 1.00 91.69 95 VAL A C 1
ATOM 721 O O . VAL A 1 95 ? -4.525 -11.374 -0.617 1.00 91.69 95 VAL A O 1
ATOM 724 N N . GLN A 1 96 ? -5.631 -13.331 -0.575 1.00 90.88 96 GLN A N 1
ATOM 725 C CA . GLN A 1 96 ? -4.717 -14.036 -1.464 1.00 90.88 96 GLN A CA 1
ATOM 726 C C . GLN A 1 96 ? -5.302 -14.070 -2.875 1.00 90.88 96 GLN A C 1
ATOM 728 O O . GLN A 1 96 ? -6.426 -14.526 -3.076 1.00 90.88 96 GLN A O 1
ATOM 733 N N . LEU A 1 97 ? -4.526 -13.603 -3.850 1.00 88.25 97 LEU A N 1
ATOM 734 C CA . LEU A 1 97 ? -4.878 -13.660 -5.265 1.00 88.25 97 LEU A CA 1
ATOM 735 C C . LEU A 1 97 ? -4.044 -14.765 -5.929 1.00 88.25 97 LEU A C 1
ATOM 737 O O . LEU A 1 97 ? -2.861 -14.548 -6.203 1.00 88.25 97 LEU A O 1
ATOM 741 N N . PRO A 1 98 ? -4.600 -15.973 -6.130 1.00 84.88 98 PRO A N 1
ATOM 742 C CA . PRO A 1 98 ? -3.872 -17.051 -6.785 1.00 84.88 98 PRO A CA 1
ATOM 743 C C . PRO A 1 98 ? -3.682 -16.755 -8.279 1.00 84.88 98 PRO A C 1
ATOM 745 O O . PRO A 1 98 ? -4.498 -16.069 -8.890 1.00 84.88 98 PRO A O 1
ATOM 748 N N . ASN A 1 99 ? -2.631 -17.328 -8.872 1.00 81.25 99 ASN A N 1
ATOM 749 C CA . ASN A 1 99 ? -2.376 -17.317 -10.322 1.00 81.25 99 ASN A CA 1
ATOM 750 C C . ASN A 1 99 ? -2.270 -15.916 -10.958 1.00 81.25 99 ASN A C 1
ATOM 752 O O . ASN A 1 99 ? -2.601 -15.731 -12.128 1.00 81.25 99 ASN A O 1
ATOM 756 N N . MET A 1 100 ? -1.811 -14.926 -10.193 1.00 79.50 100 MET A N 1
ATOM 757 C CA . MET A 1 100 ? -1.491 -13.596 -10.718 1.00 79.50 100 MET A CA 1
ATOM 758 C C . MET A 1 100 ? -0.182 -13.612 -11.517 1.00 79.50 100 MET A C 1
ATOM 760 O O . MET A 1 100 ? 0.647 -14.501 -11.332 1.00 79.50 100 MET A O 1
ATOM 764 N N . SER A 1 101 ? 0.005 -12.610 -12.385 1.00 70.38 101 SER A N 1
ATOM 765 C CA . SER A 1 101 ? 1.268 -12.374 -13.101 1.00 70.38 101 SER A CA 1
ATOM 766 C C . SER A 1 101 ? 2.436 -12.354 -12.115 1.00 70.38 101 SER A C 1
ATOM 768 O O . SER A 1 101 ? 2.390 -11.631 -11.118 1.00 70.38 101 SER A O 1
ATOM 770 N N . VAL A 1 102 ? 3.468 -13.154 -12.382 1.00 67.44 102 VAL A N 1
ATOM 771 C CA . VAL A 1 102 ? 4.650 -13.243 -11.523 1.00 67.44 102 VAL A CA 1
ATOM 772 C C . VAL A 1 102 ? 5.867 -12.755 -12.285 1.00 67.44 102 VAL A C 1
ATOM 774 O O . VAL A 1 102 ? 6.087 -13.133 -13.434 1.00 67.44 102 VAL A O 1
ATOM 777 N N . LEU A 1 103 ? 6.675 -11.929 -11.625 1.00 73.50 103 LEU A N 1
ATOM 778 C CA . LEU A 1 103 ? 7.989 -11.574 -12.131 1.00 73.50 103 LEU A CA 1
ATOM 779 C C . LEU A 1 103 ? 8.856 -12.838 -12.170 1.00 73.50 103 LEU A C 1
ATOM 781 O O . LEU A 1 103 ? 9.077 -13.459 -11.137 1.00 73.50 103 LEU A O 1
ATOM 785 N N . GLU A 1 104 ? 9.384 -13.197 -13.338 1.00 68.50 104 GLU A N 1
ATOM 786 C CA . GLU A 1 104 ? 10.202 -14.410 -13.520 1.00 68.50 104 GLU A CA 1
ATOM 787 C C . GLU A 1 104 ? 11.433 -14.450 -12.590 1.00 68.50 104 GLU A C 1
ATOM 789 O O . GLU A 1 104 ? 11.870 -15.511 -12.155 1.00 68.50 104 GLU A O 1
ATOM 794 N N . LEU A 1 105 ? 11.956 -13.274 -12.232 1.00 73.31 105 LEU A N 1
ATOM 795 C CA . LEU A 1 105 ? 13.083 -13.099 -11.313 1.00 73.31 105 LEU A CA 1
ATOM 796 C C . LEU A 1 105 ? 12.676 -13.039 -9.826 1.00 73.31 105 LEU A C 1
ATOM 798 O O . LEU A 1 105 ? 13.536 -12.801 -8.979 1.00 73.31 105 LEU A O 1
ATOM 802 N N . ASP A 1 106 ? 11.397 -13.222 -9.479 1.00 77.50 106 ASP A N 1
ATOM 803 C CA . ASP A 1 106 ? 10.950 -13.287 -8.083 1.00 77.50 106 ASP A CA 1
ATOM 804 C C . ASP A 1 106 ? 11.427 -14.601 -7.432 1.00 77.50 106 ASP A C 1
ATOM 806 O O . ASP A 1 106 ? 10.947 -15.678 -7.802 1.00 77.50 106 ASP A O 1
ATOM 810 N N . PRO A 1 107 ? 12.317 -14.550 -6.421 1.00 74.75 107 PRO A N 1
ATOM 811 C CA . PRO A 1 107 ? 12.881 -15.745 -5.793 1.00 74.75 107 PRO A CA 1
ATOM 812 C C . PRO A 1 107 ? 11.840 -16.594 -5.053 1.00 74.75 107 PRO A C 1
ATOM 814 O O . PRO A 1 107 ? 12.067 -17.779 -4.822 1.00 74.75 107 PRO A O 1
ATOM 817 N N . GLY A 1 108 ? 10.708 -16.002 -4.659 1.00 75.69 108 GLY A N 1
ATOM 818 C CA . GLY A 1 108 ? 9.620 -16.708 -3.984 1.00 75.69 108 GLY A CA 1
ATOM 819 C C . GLY A 1 108 ? 8.512 -17.176 -4.926 1.00 75.69 108 GLY A C 1
ATOM 820 O O . GLY A 1 108 ? 7.435 -17.520 -4.437 1.00 75.69 108 GLY A O 1
ATOM 821 N N . SER A 1 109 ? 8.710 -17.100 -6.243 1.00 70.94 109 SER A N 1
ATOM 822 C CA . SER A 1 109 ? 7.741 -17.575 -7.226 1.00 70.94 109 SER A CA 1
ATOM 823 C C . SER A 1 109 ? 7.835 -19.093 -7.387 1.00 70.94 109 SER A C 1
ATOM 825 O O . SER A 1 109 ? 8.917 -19.668 -7.512 1.00 70.94 109 SER A O 1
ATOM 827 N N . SER A 1 110 ? 6.691 -19.780 -7.370 1.00 65.25 110 SER A N 1
ATOM 828 C CA . SER A 1 110 ? 6.655 -21.163 -7.852 1.00 65.25 110 SER A CA 1
ATOM 829 C C . SER A 1 110 ? 6.677 -21.135 -9.384 1.00 65.25 110 SER A C 1
ATOM 831 O O . SER A 1 110 ? 6.035 -20.276 -9.986 1.00 65.25 110 SER A O 1
ATOM 83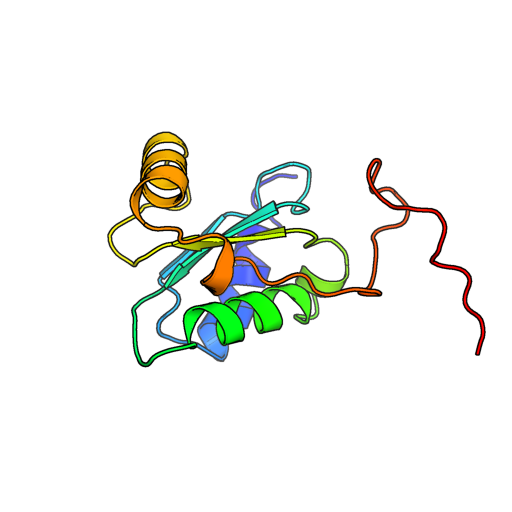3 N N . ARG A 1 111 ? 7.404 -22.061 -10.026 1.00 54.88 111 ARG A N 1
ATOM 834 C CA . ARG A 1 111 ? 7.519 -22.216 -11.497 1.00 54.88 111 ARG A CA 1
ATOM 835 C C . ARG A 1 111 ? 6.193 -22.622 -12.187 1.00 54.88 111 ARG A C 1
ATOM 837 O O . ARG A 1 111 ? 6.200 -23.406 -13.126 1.00 54.88 111 ARG A O 1
ATOM 844 N N . GLN A 1 112 ? 5.045 -22.133 -11.722 1.00 51.59 112 GLN A N 1
ATOM 845 C CA . GLN A 1 112 ? 3.727 -22.373 -12.320 1.00 51.59 112 GLN A CA 1
ATOM 846 C C . GLN A 1 112 ? 3.329 -21.340 -13.381 1.00 51.59 112 GLN A C 1
ATOM 848 O O . GLN A 1 112 ? 2.229 -21.415 -13.915 1.00 51.59 112 GLN A O 1
ATOM 853 N N . ALA A 1 113 ? 4.228 -20.436 -13.773 1.00 49.00 113 ALA A N 1
ATOM 854 C CA . ALA A 1 113 ? 4.069 -19.661 -15.002 1.00 49.00 113 ALA A CA 1
ATOM 855 C C . ALA A 1 113 ? 4.459 -20.502 -16.238 1.00 49.00 113 ALA A C 1
ATOM 857 O O . ALA A 1 113 ? 5.308 -20.113 -17.033 1.00 49.00 113 ALA A O 1
ATOM 858 N N . SER A 1 114 ? 3.875 -21.693 -16.396 1.00 39.94 114 SER A N 1
ATOM 859 C CA . SER A 1 114 ? 3.820 -22.353 -17.702 1.00 39.94 114 SER A CA 1
ATOM 860 C C . SER A 1 114 ? 2.650 -21.741 -18.478 1.00 39.94 114 SER A C 1
ATOM 862 O O . SER A 1 114 ? 1.510 -21.900 -18.029 1.00 39.94 114 SER A O 1
ATOM 864 N N . PRO A 1 115 ? 2.873 -21.057 -19.616 1.00 47.53 115 PRO A N 1
ATOM 865 C CA . PRO A 1 115 ? 1.779 -20.588 -20.448 1.00 47.53 115 PRO A CA 1
ATOM 866 C C . PRO A 1 115 ? 1.139 -21.824 -21.078 1.00 47.53 115 PRO A C 1
ATOM 868 O O . PRO A 1 115 ? 1.669 -22.416 -22.012 1.00 47.53 115 PRO A O 1
ATOM 871 N N . THR A 1 116 ? 0.023 -22.266 -20.512 1.00 44.69 116 THR A N 1
ATOM 872 C CA . THR A 1 116 ? -0.826 -23.291 -21.121 1.00 44.69 116 THR A CA 1
ATOM 873 C C . THR A 1 116 ? -2.231 -22.738 -21.239 1.00 44.69 116 THR A C 1
ATOM 875 O O . THR A 1 116 ? -3.094 -23.022 -20.413 1.00 44.69 116 THR A O 1
ATOM 878 N N . SER A 1 117 ? -2.420 -21.894 -22.255 1.00 37.22 117 SER A N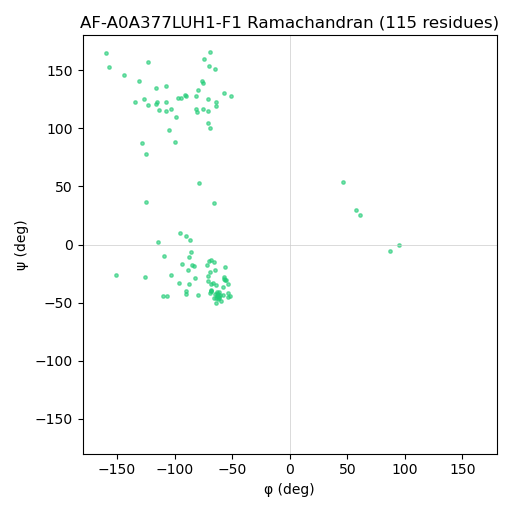 1
ATOM 879 C CA . SER A 1 117 ? -3.535 -21.856 -23.226 1.00 37.22 117 SER A CA 1
ATOM 880 C C . SER A 1 117 ? -3.569 -20.495 -23.910 1.00 37.22 117 SER A C 1
ATOM 882 O O . SER A 1 117 ? -3.550 -19.479 -23.182 1.00 37.22 117 SER A O 1
#

Secondary structure (DSSP, 8-state):
--STTHHHHHHHHHHH-TTEEEEEEEEGGGTEEEEEE---STTHHHHHHHHHHHSTTGGGT--EEEEE-TTS-TT-HHHHHHHHHHH--HHHH----TT----TT-TT--S------

Mean predicted aligned error: 6.36 Å

pLDDT: mean 84.43, std 13.75, range [37.22, 96.19]

InterPro domains:
  IPR002830 UbiD decarboxylyase family [PTHR30108] (1-111)
  IPR049381 3-octaprenyl-4-hydroxybenzoate carboxy-lyase-like, C-terminal domain [PF20696] (3-112)

Solvent-accessible surface area (backbone atoms only — not comparable to full-atom values): 7024 Å² total; per-residue (Å²): 134,51,68,76,55,21,55,58,48,35,53,60,46,35,75,79,36,75,50,47,74,48,48,32,20,55,46,80,79,22,31,40,30,26,36,13,29,55,90,83,55,93,64,46,65,55,54,53,47,55,44,48,41,66,31,90,70,22,42,61,39,36,75,42,71,46,76,40,49,70,91,38,53,54,86,40,59,73,52,46,53,48,46,56,72,73,72,58,49,70,90,75,68,61,80,86,76,81,94,60,77,71,41,88,84,42,88,86,58,71,92,74,84,64,92,82,129

Foldseek 3Di:
DQVPLFVVLQVQLCVVAVQWDGWGQRPPNSLEIETEGADDDPCPQVVSQVVSCVPP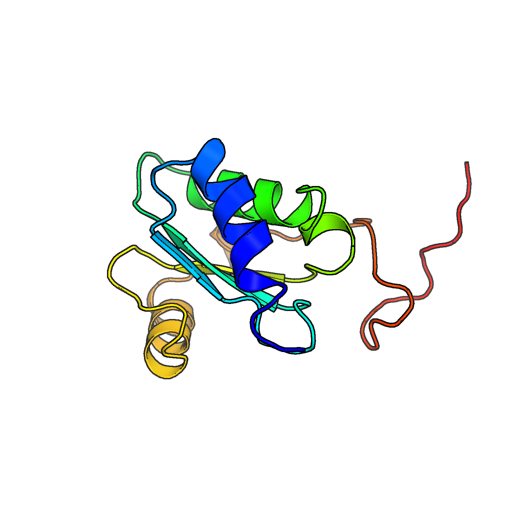SNLQHHNYYHYDYNVADSVPVVSSVVCVVPVDDCVPRDDDDPPGRHHPPPPPDDPPPPPDD

Nearest PDB structures (foldseek):
  7ae7-assembly1_E  TM=9.827E-01  e=2.584E-11  Sedimentibacter hydroxybenzoicus
  7ae7-assembly1_F  TM=9.819E-01  e=3.826E-11  Sedimentibacter hydroxybenzoicus
  7ae5-assembly1_E  TM=9.810E-01  e=4.970E-11  Sedimentibacter hydroxybenzoicus
  7ae7-assembly1_B  TM=9.837E-01  e=7.360E-11  Sedimentibacter hydroxybenzoicus
  7ae4-assembly1_F  TM=9.853E-01  e=8.956E-11  Sedimentibacter hydroxybenzoicus

Sequence (117 aa):
MGPATCVPLYQQLKAEFPEVQAVNAMYTHGLLAIISTKKRYGGFARAVGLRAMTTPHGLGYVKMVIMVDEDVDPFNLPQVMWALSSKVNPAGDLVQLPNMSVLELDPGSSRQASPTS